Protein AF-A0A4Q2QSE2-F1 (afdb_monomer_lite)

Secondary structure (DSSP, 8-state):
-HHHHHHHHTT-PPPHHHHHHHHHHTT--HHHHHHHHHHHHHHHHT-----S-GGGS-HHHHHHHHTT-

pLDDT: mean 95.32, std 2.18, range [84.5, 97.88]

Sequence (69 aa):
KGILKYLKELGVPATPADVAARGQQQGWSAGFTDKVAEWAEPVAAGERLVIKHPEFFSTYMREELRALV

Structure (mmCIF, N/CA/C/O backbone):
data_AF-A0A4Q2QSE2-F1
#
_entry.id   AF-A0A4Q2QSE2-F1
#
loop_
_atom_site.group_PDB
_atom_site.id
_atom_site.type_symbol
_atom_site.label_atom_id
_atom_site.label_alt_id
_atom_site.label_comp_id
_atom_site.label_asym_id
_atom_site.label_entity_id
_atom_site.label_seq_id
_atom_site.pdbx_PDB_ins_code
_atom_site.Cartn_x
_atom_site.Cartn_y
_atom_site.Cartn_z
_atom_site.occupancy
_atom_site.B_iso_or_equiv
_atom_site.auth_seq_id
_atom_site.auth_comp_id
_atom_site.auth_asym_id
_atom_site.auth_atom_id
_atom_site.pdbx_PDB_model_num
ATOM 1 N N . LYS A 1 1 ? 2.423 4.887 -1.966 1.00 94.12 1 LYS A N 1
ATOM 2 C CA . LYS A 1 1 ? 1.451 5.397 -2.969 1.00 94.12 1 LYS A CA 1
ATOM 3 C C . LYS A 1 1 ? 1.336 4.493 -4.199 1.00 94.12 1 LYS A C 1
ATOM 5 O O . LYS A 1 1 ? 0.267 3.938 -4.385 1.00 94.12 1 LYS A O 1
ATOM 10 N N . GLY A 1 2 ? 2.400 4.303 -4.997 1.00 95.44 2 GLY A N 1
ATOM 11 C CA . GLY A 1 2 ? 2.357 3.442 -6.197 1.00 95.44 2 GLY A CA 1
ATOM 12 C C . GLY A 1 2 ? 1.890 2.010 -5.914 1.00 95.44 2 GLY A C 1
ATOM 13 O O . GLY A 1 2 ? 0.940 1.557 -6.539 1.00 95.44 2 GLY A O 1
ATOM 14 N N . ILE A 1 3 ? 2.465 1.376 -4.886 1.00 96.00 3 ILE A N 1
ATOM 15 C CA . ILE A 1 3 ? 2.063 0.040 -4.413 1.00 96.00 3 ILE A CA 1
ATOM 16 C C . ILE A 1 3 ? 0.561 -0.028 -4.091 1.00 96.00 3 ILE A C 1
ATOM 18 O O . ILE A 1 3 ? -0.127 -0.884 -4.624 1.00 96.00 3 ILE A O 1
ATOM 22 N N . LEU A 1 4 ? 0.032 0.902 -3.283 1.00 96.31 4 LEU A N 1
ATOM 23 C CA . LEU A 1 4 ? -1.393 0.927 -2.907 1.00 96.31 4 LEU A CA 1
ATOM 24 C C . LEU A 1 4 ? -2.309 1.000 -4.136 1.00 96.31 4 LEU A C 1
ATOM 26 O O . LEU A 1 4 ? -3.290 0.268 -4.228 1.00 96.31 4 LEU A O 1
ATOM 30 N N . LYS A 1 5 ? -1.964 1.868 -5.097 1.00 95.62 5 LYS A N 1
ATOM 31 C CA . LYS A 1 5 ? -2.712 2.011 -6.351 1.00 95.62 5 LYS A CA 1
ATOM 32 C C . LYS A 1 5 ? -2.699 0.711 -7.156 1.00 95.62 5 LYS A C 1
ATOM 34 O O . LYS A 1 5 ? -3.738 0.303 -7.658 1.00 95.62 5 LYS A O 1
ATOM 39 N N . TYR A 1 6 ? -1.542 0.063 -7.248 1.00 95.75 6 TYR A N 1
ATOM 40 C CA . TYR A 1 6 ? -1.380 -1.165 -8.019 1.00 95.75 6 TYR A CA 1
ATOM 41 C C . TYR A 1 6 ? -2.091 -2.361 -7.385 1.00 95.75 6 TYR A C 1
ATOM 43 O O . TYR A 1 6 ? -2.773 -3.097 -8.080 1.00 95.75 6 TYR A O 1
ATOM 51 N N . LEU A 1 7 ? -2.028 -2.505 -6.060 1.00 95.06 7 LEU A N 1
ATOM 52 C CA . LEU A 1 7 ? -2.778 -3.533 -5.334 1.00 95.06 7 LEU A CA 1
ATOM 53 C C . LEU A 1 7 ? -4.288 -3.431 -5.595 1.00 95.06 7 LEU 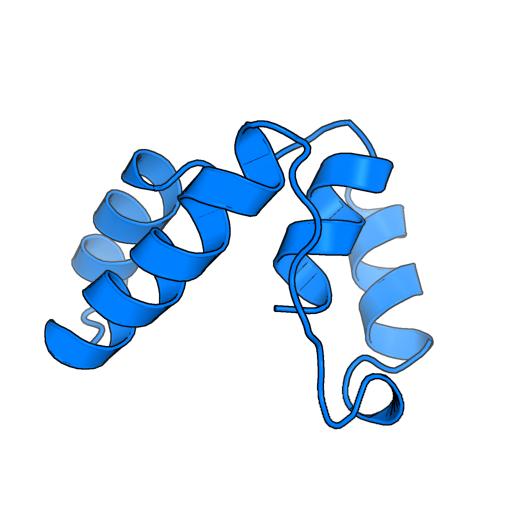A C 1
ATOM 55 O O . LEU A 1 7 ? -4.947 -4.436 -5.846 1.00 95.06 7 LEU A O 1
ATOM 59 N N . LYS A 1 8 ? -4.829 -2.209 -5.647 1.00 94.62 8 LYS A N 1
ATOM 60 C CA . LYS A 1 8 ? -6.211 -1.994 -6.085 1.00 94.62 8 LYS A CA 1
ATOM 61 C C . LYS A 1 8 ? -6.450 -2.395 -7.545 1.00 94.62 8 LYS A C 1
ATOM 63 O O . LYS A 1 8 ? -7.479 -2.997 -7.829 1.00 94.62 8 LYS A O 1
ATOM 68 N N . GLU A 1 9 ? -5.550 -2.043 -8.464 1.00 94.19 9 GLU A N 1
ATOM 69 C CA . GLU A 1 9 ? -5.649 -2.440 -9.881 1.00 94.19 9 GLU A CA 1
ATOM 70 C C . GLU A 1 9 ? -5.642 -3.969 -10.049 1.00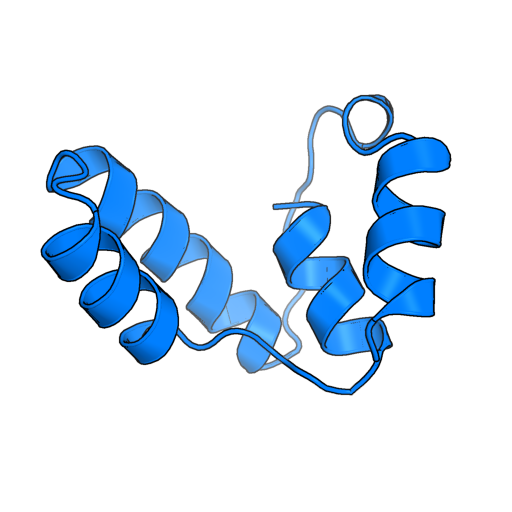 94.19 9 GLU A C 1
ATOM 72 O O . GLU A 1 9 ? -6.300 -4.483 -10.949 1.00 94.19 9 GLU A O 1
ATOM 77 N N . LEU A 1 10 ? -4.969 -4.688 -9.146 1.00 94.75 10 LEU A N 1
ATOM 78 C CA . LEU A 1 10 ? -4.986 -6.150 -9.060 1.00 94.75 10 LEU A CA 1
ATOM 79 C C . LEU A 1 10 ? -6.238 -6.719 -8.361 1.00 94.75 10 LEU A C 1
ATOM 81 O O . LEU A 1 10 ? -6.379 -7.932 -8.263 1.00 94.75 10 LEU A O 1
ATOM 85 N N . GLY A 1 11 ? -7.152 -5.875 -7.875 1.00 94.31 11 GLY A N 1
ATOM 86 C CA . GLY A 1 11 ? -8.378 -6.300 -7.192 1.00 94.31 11 GLY A CA 1
ATOM 87 C C . GLY A 1 11 ? -8.229 -6.560 -5.689 1.00 94.31 11 GLY A C 1
ATOM 88 O O . GLY A 1 11 ? -9.197 -6.979 -5.059 1.00 94.31 11 GLY A O 1
ATOM 89 N N . VAL A 1 12 ? -7.066 -6.269 -5.094 1.00 95.00 12 VAL A N 1
ATOM 90 C CA . VAL A 1 12 ? -6.775 -6.489 -3.666 1.00 95.00 12 VAL A CA 1
ATOM 91 C C . VAL A 1 12 ? -6.441 -5.153 -2.985 1.00 95.00 12 VAL A C 1
ATOM 93 O O . VAL A 1 12 ? -5.285 -4.889 -2.652 1.00 95.00 12 VAL A O 1
ATOM 96 N N . PRO A 1 13 ? -7.409 -4.232 -2.822 1.00 94.81 13 PRO A N 1
ATOM 97 C CA . PRO A 1 13 ? -7.131 -2.920 -2.250 1.00 94.81 13 PRO A CA 1
ATOM 98 C C . PRO A 1 13 ? -6.708 -3.040 -0.781 1.00 94.81 13 PRO A C 1
ATOM 100 O O . PRO A 1 13 ? -7.426 -3.612 0.032 1.00 94.81 13 PRO A O 1
ATOM 103 N N . ALA A 1 14 ? -5.573 -2.438 -0.427 1.00 95.81 14 ALA A N 1
ATOM 104 C CA . ALA A 1 14 ? -5.193 -2.272 0.971 1.00 95.81 14 ALA A CA 1
ATOM 105 C C . ALA A 1 14 ? -6.052 -1.172 1.611 1.00 95.81 14 ALA A C 1
ATOM 107 O O . ALA A 1 14 ? -6.068 -0.038 1.124 1.00 95.81 14 ALA A O 1
ATOM 108 N N . THR A 1 15 ? -6.751 -1.500 2.695 1.00 96.69 15 THR A N 1
ATOM 109 C CA . THR A 1 15 ? -7.587 -0.551 3.437 1.00 96.69 15 THR A CA 1
ATOM 110 C C . THR A 1 15 ? -6.775 0.197 4.505 1.00 96.69 15 THR A C 1
ATOM 112 O O . THR A 1 15 ? -5.715 -0.276 4.930 1.00 96.69 15 THR A O 1
ATOM 115 N N . PRO A 1 16 ? -7.257 1.352 5.001 1.00 96.81 16 PRO A N 1
ATOM 116 C CA . PRO A 1 16 ? -6.6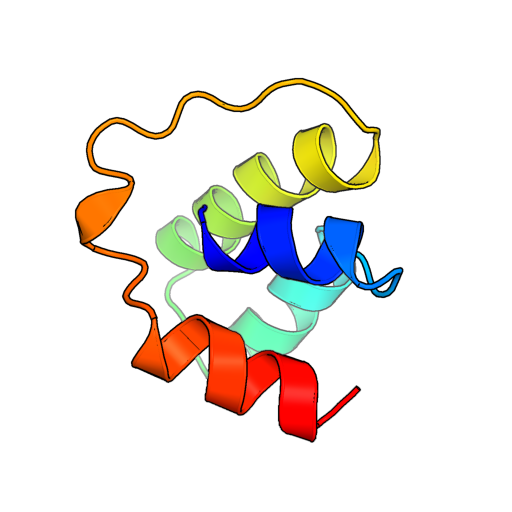46 2.025 6.150 1.00 96.81 16 PRO A CA 1
ATOM 117 C C . PRO A 1 16 ? -6.509 1.119 7.383 1.00 96.81 16 PRO A C 1
ATOM 119 O O . PRO A 1 16 ? -5.508 1.195 8.092 1.00 96.81 16 PRO A O 1
ATOM 122 N N . ALA A 1 17 ? -7.479 0.224 7.606 1.00 96.88 17 ALA A N 1
ATOM 123 C CA . ALA A 1 17 ? -7.444 -0.738 8.703 1.00 96.88 17 ALA A CA 1
ATOM 124 C C . ALA A 1 17 ? -6.312 -1.764 8.532 1.00 96.88 17 ALA A C 1
ATOM 126 O O . ALA A 1 17 ? -5.595 -2.038 9.495 1.00 96.88 17 ALA A O 1
ATOM 127 N N . ASP A 1 18 ? -6.089 -2.262 7.310 1.00 96.69 18 ASP A N 1
ATOM 128 C CA . ASP A 1 18 ? -4.976 -3.177 7.013 1.00 96.69 18 ASP A CA 1
ATOM 129 C C . ASP A 1 18 ? -3.624 -2.505 7.272 1.00 96.69 18 ASP A C 1
ATOM 131 O O . ASP A 1 18 ? -2.716 -3.105 7.851 1.00 96.69 18 ASP A O 1
ATOM 135 N N . VAL A 1 19 ? -3.496 -1.233 6.877 1.00 97.06 19 VAL A N 1
ATOM 136 C CA . VAL A 1 19 ? -2.290 -0.433 7.118 1.00 97.06 19 VAL A CA 1
ATOM 137 C C . VAL A 1 19 ? -2.058 -0.231 8.614 1.00 97.06 19 VAL A C 1
ATOM 139 O O . VAL A 1 19 ? -0.933 -0.423 9.074 1.00 97.06 19 VAL A O 1
ATOM 142 N N . ALA A 1 20 ? -3.097 0.115 9.377 1.00 96.81 20 ALA A N 1
ATOM 143 C CA . ALA A 1 20 ? -2.996 0.315 10.820 1.00 96.81 20 ALA A CA 1
ATOM 144 C C . ALA A 1 20 ? -2.598 -0.977 11.549 1.00 96.81 20 ALA A C 1
ATOM 146 O O . ALA A 1 20 ? -1.639 -0.981 12.324 1.00 96.81 20 ALA A O 1
ATOM 147 N N . ALA A 1 21 ? -3.270 -2.091 11.240 1.00 97.38 21 ALA A N 1
ATOM 148 C CA . ALA A 1 21 ? -2.966 -3.398 11.815 1.00 97.38 21 ALA A CA 1
ATOM 149 C C . ALA A 1 21 ? -1.525 -3.827 11.500 1.00 97.38 21 ALA A C 1
ATOM 151 O O . ALA A 1 21 ? -0.789 -4.272 12.385 1.00 97.38 21 ALA A O 1
ATOM 152 N N . ARG A 1 22 ? -1.085 -3.634 10.249 1.00 96.19 22 ARG A N 1
ATOM 153 C CA . ARG A 1 22 ? 0.283 -3.956 9.831 1.00 96.19 22 ARG A CA 1
ATOM 154 C C . ARG A 1 22 ? 1.318 -3.047 10.486 1.00 96.19 22 ARG A C 1
ATOM 156 O O . ARG A 1 22 ? 2.365 -3.542 10.899 1.00 96.19 22 ARG A O 1
ATOM 163 N N . GLY A 1 23 ? 1.033 -1.752 10.589 1.00 96.69 23 GLY A N 1
ATOM 164 C CA . GLY A 1 23 ? 1.903 -0.776 11.238 1.00 96.69 23 GLY A CA 1
ATOM 165 C C . GLY A 1 23 ? 2.124 -1.104 12.710 1.00 96.69 23 GLY A C 1
ATOM 166 O O . GLY A 1 23 ? 3.267 -1.125 13.163 1.00 96.69 23 GLY A O 1
ATOM 167 N N . GLN A 1 24 ? 1.061 -1.475 13.428 1.00 95.56 24 GLN A N 1
ATOM 168 C CA . GLN A 1 24 ? 1.159 -1.946 14.809 1.00 95.56 24 GLN A CA 1
ATOM 169 C C . GLN A 1 24 ? 1.961 -3.250 14.911 1.00 95.56 24 GLN A C 1
ATOM 171 O O . GLN A 1 24 ? 2.857 -3.352 15.746 1.00 95.56 24 GLN A O 1
ATOM 176 N N . GLN A 1 25 ? 1.680 -4.232 14.046 1.00 97.06 25 GLN A N 1
ATOM 177 C CA . GLN A 1 25 ? 2.378 -5.522 14.039 1.00 97.06 25 GLN A CA 1
ATOM 178 C C . GLN A 1 25 ? 3.888 -5.369 13.803 1.00 97.06 25 GLN A C 1
ATOM 180 O O . GLN A 1 25 ? 4.681 -6.091 14.399 1.00 97.06 25 GLN A O 1
ATOM 185 N N . GLN A 1 26 ? 4.278 -4.451 12.918 1.00 96.56 26 GLN A N 1
ATOM 186 C CA . GLN A 1 26 ? 5.665 -4.259 12.489 1.00 96.56 26 GLN A CA 1
ATOM 187 C C . GLN A 1 26 ? 6.389 -3.140 13.251 1.00 96.56 26 GLN A C 1
ATOM 189 O O . GLN A 1 26 ? 7.526 -2.811 12.912 1.00 96.56 26 GLN A O 1
ATOM 194 N N . GLY A 1 27 ? 5.745 -2.531 14.251 1.00 96.88 27 GLY A N 1
ATOM 195 C CA . GLY 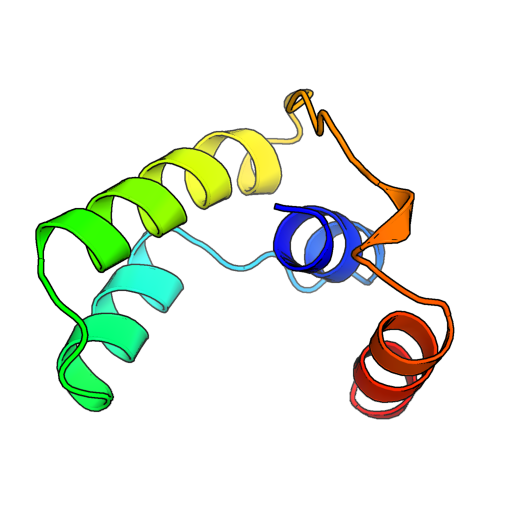A 1 27 ? 6.339 -1.460 15.054 1.00 96.88 27 GLY A CA 1
ATOM 196 C C . GLY A 1 27 ? 6.670 -0.197 14.254 1.00 96.88 27 GLY A C 1
ATOM 197 O O . GLY A 1 27 ? 7.677 0.458 14.519 1.00 96.88 27 GLY A O 1
ATOM 198 N N . TRP A 1 28 ? 5.862 0.143 13.247 1.00 97.88 28 TRP A N 1
ATOM 199 C CA . TRP A 1 28 ? 6.021 1.393 12.502 1.00 97.88 28 TRP A CA 1
ATOM 200 C C . TRP A 1 28 ? 5.771 2.602 13.405 1.00 97.88 28 TRP A C 1
ATOM 202 O O . TRP A 1 28 ? 5.018 2.537 14.377 1.00 97.88 28 TRP A O 1
ATOM 212 N N . SER A 1 29 ? 6.362 3.749 13.062 1.00 97.56 29 SER A N 1
ATOM 213 C CA . SER A 1 29 ? 6.026 4.988 13.760 1.00 97.56 29 SER A CA 1
ATOM 214 C C . SER A 1 29 ? 4.570 5.378 13.484 1.00 97.56 29 SER A C 1
ATOM 216 O O . SER A 1 29 ? 4.065 5.185 12.373 1.00 97.56 29 SER A O 1
ATOM 218 N N . ALA A 1 30 ? 3.898 5.952 14.487 1.00 95.06 30 ALA A N 1
ATOM 219 C CA . ALA A 1 30 ? 2.500 6.373 14.364 1.00 95.06 30 ALA A CA 1
ATOM 220 C C . ALA A 1 30 ? 2.309 7.326 13.172 1.00 95.06 30 ALA A C 1
ATOM 222 O O . ALA A 1 30 ? 1.553 7.025 12.257 1.00 95.06 30 ALA A O 1
ATOM 223 N N . GLY A 1 31 ? 3.126 8.383 13.085 1.00 97.56 31 GLY A N 1
ATOM 224 C CA . GLY A 1 31 ? 3.033 9.352 11.989 1.00 97.56 31 GLY A CA 1
ATOM 225 C C . GLY A 1 31 ? 3.327 8.777 10.595 1.00 97.56 31 GLY A C 1
ATOM 226 O O . GLY A 1 31 ? 2.836 9.311 9.602 1.00 97.56 31 GLY A O 1
ATOM 227 N N . PHE A 1 32 ? 4.108 7.695 10.485 1.00 97.44 32 PHE A N 1
ATOM 228 C CA . PHE A 1 32 ? 4.263 6.991 9.209 1.00 97.44 32 PHE A CA 1
ATOM 229 C C . PHE A 1 32 ? 3.019 6.161 8.885 1.00 97.44 32 PHE A C 1
ATOM 231 O O . PHE A 1 32 ? 2.507 6.250 7.770 1.00 97.44 32 PHE A O 1
ATOM 238 N N . THR A 1 33 ? 2.522 5.395 9.857 1.00 97.62 33 THR A N 1
ATOM 239 C CA . THR A 1 33 ? 1.323 4.558 9.716 1.00 97.62 33 THR A CA 1
ATOM 240 C C . THR A 1 33 ? 0.109 5.393 9.317 1.00 97.62 33 THR A C 1
ATOM 242 O O . THR A 1 33 ? -0.522 5.087 8.306 1.00 97.62 33 THR A O 1
ATOM 245 N N . ASP A 1 34 ? -0.144 6.497 10.023 1.00 97.38 34 ASP A N 1
ATOM 246 C CA . ASP A 1 34 ? -1.260 7.410 9.759 1.00 97.38 34 ASP A CA 1
ATOM 247 C C . ASP A 1 34 ? -1.200 7.958 8.333 1.00 97.38 34 ASP A C 1
ATOM 249 O O . ASP A 1 34 ? -2.186 7.956 7.602 1.00 97.38 34 ASP A O 1
ATOM 253 N N . LYS A 1 35 ? -0.005 8.346 7.883 1.00 97.50 35 LYS A N 1
ATOM 254 C CA . LYS A 1 35 ? 0.200 8.902 6.544 1.00 97.50 35 LYS A CA 1
ATOM 255 C C . LYS A 1 35 ? -0.009 7.876 5.432 1.00 97.50 35 LYS A C 1
ATOM 257 O O . LYS A 1 35 ? -0.475 8.221 4.348 1.00 97.50 35 LYS A O 1
ATOM 262 N N . VAL A 1 36 ? 0.364 6.617 5.661 1.00 97.06 36 VAL A N 1
ATOM 263 C CA . VAL A 1 36 ? 0.098 5.543 4.694 1.00 97.06 36 VAL A CA 1
ATOM 264 C C . VAL A 1 36 ? -1.393 5.197 4.683 1.00 97.06 36 VAL A C 1
ATOM 266 O O . VAL A 1 36 ? -1.935 4.977 3.599 1.00 97.06 36 VAL A O 1
ATOM 269 N N . ALA A 1 37 ? -2.056 5.207 5.843 1.00 97.12 37 ALA A N 1
ATOM 270 C CA . ALA A 1 37 ? -3.493 4.974 5.971 1.00 97.12 37 ALA A CA 1
ATOM 271 C C . ALA A 1 37 ? -4.310 6.078 5.275 1.00 97.12 37 ALA A C 1
ATOM 273 O O . ALA A 1 37 ? -5.207 5.766 4.493 1.00 97.12 37 ALA A O 1
ATOM 274 N N . GLU A 1 38 ? -3.913 7.344 5.437 1.00 96.81 38 GLU A N 1
ATOM 275 C CA . GLU A 1 38 ? -4.479 8.509 4.736 1.00 96.81 38 GLU A CA 1
ATOM 276 C C . GLU A 1 38 ? -4.395 8.359 3.208 1.00 96.81 38 GLU A C 1
ATOM 278 O O . GLU A 1 38 ? -5.280 8.786 2.477 1.00 96.81 38 GLU A O 1
ATOM 283 N N . TRP A 1 39 ? -3.340 7.728 2.677 1.00 97.25 39 TRP A N 1
ATOM 284 C CA . TRP A 1 39 ? -3.260 7.445 1.238 1.00 97.25 39 TRP A CA 1
ATOM 285 C C . TRP A 1 39 ? -4.072 6.224 0.814 1.00 97.25 39 TRP A C 1
ATOM 287 O O . TRP A 1 39 ? -4.466 6.147 -0.350 1.00 97.25 39 TRP A O 1
ATOM 297 N N . ALA A 1 40 ? -4.260 5.253 1.706 1.00 96.81 40 ALA A N 1
ATOM 298 C CA . ALA A 1 40 ? -4.998 4.029 1.424 1.00 96.81 40 ALA A CA 1
ATOM 299 C C . ALA A 1 40 ? -6.500 4.298 1.275 1.00 96.81 40 ALA A C 1
ATOM 301 O O . ALA A 1 40 ? -7.126 3.711 0.400 1.00 96.81 40 ALA A O 1
ATOM 302 N N . GLU A 1 41 ? -7.053 5.227 2.057 1.00 95.75 41 GLU A N 1
ATOM 303 C CA . GLU A 1 41 ? -8.474 5.596 2.033 1.00 95.75 41 GLU A CA 1
ATOM 304 C C . GLU A 1 41 ? -8.982 6.031 0.639 1.00 95.75 41 GLU A C 1
ATOM 306 O O . GLU A 1 41 ? -9.815 5.316 0.069 1.00 95.75 41 GLU A O 1
ATOM 311 N N . PRO A 1 42 ? -8.458 7.104 0.007 1.00 95.75 42 PRO A N 1
ATOM 312 C CA . PRO A 1 42 ? -8.919 7.534 -1.313 1.00 95.75 42 PRO A CA 1
ATOM 313 C C . PRO A 1 42 ? -8.619 6.487 -2.390 1.00 95.75 42 PRO A C 1
ATOM 315 O O . PRO A 1 42 ? -9.405 6.288 -3.317 1.00 95.75 42 PRO A O 1
ATOM 318 N N . VAL A 1 43 ? -7.505 5.754 -2.268 1.00 95.56 43 VAL A N 1
ATOM 319 C CA . VAL A 1 43 ? -7.181 4.678 -3.211 1.00 95.56 43 VAL A CA 1
ATOM 320 C C . VAL A 1 43 ? -8.238 3.581 -3.136 1.00 95.56 43 VAL A C 1
ATOM 322 O O . VAL A 1 43 ? -8.812 3.242 -4.171 1.00 95.56 43 VAL A O 1
ATOM 325 N N . ALA A 1 44 ? -8.560 3.073 -1.946 1.00 93.44 44 ALA A N 1
ATOM 326 C CA . ALA A 1 44 ? -9.586 2.053 -1.742 1.00 93.44 44 ALA A CA 1
ATOM 327 C C . ALA A 1 44 ? -10.957 2.518 -2.264 1.00 93.44 44 ALA A C 1
ATOM 329 O O . ALA A 1 44 ? -11.595 1.771 -3.010 1.00 93.44 44 ALA A O 1
ATOM 330 N N . ALA A 1 45 ? -11.331 3.781 -2.024 1.00 93.44 45 ALA A N 1
ATOM 331 C CA . ALA A 1 45 ? -12.553 4.407 -2.545 1.00 93.44 45 ALA A CA 1
ATOM 332 C C . ALA A 1 45 ? -12.572 4.588 -4.079 1.00 93.44 45 ALA A C 1
ATOM 334 O O . ALA A 1 45 ? -13.632 4.674 -4.688 1.00 93.44 45 ALA A O 1
ATOM 335 N N . GLY A 1 46 ? -11.411 4.566 -4.744 1.00 91.12 46 GLY A N 1
ATOM 336 C CA . GLY A 1 46 ? -11.307 4.714 -6.209 1.00 91.12 46 GLY A CA 1
ATOM 337 C C . GLY A 1 46 ? -11.088 6.137 -6.667 1.00 91.12 46 GLY A C 1
ATOM 338 O O . GLY A 1 46 ? -11.182 6.434 -7.856 1.00 91.12 46 GLY A O 1
ATOM 339 N N . GLU A 1 47 ? -10.734 6.995 -5.726 1.00 93.25 47 GLU A N 1
ATOM 340 C CA . GLU A 1 47 ? -10.348 8.358 -5.985 1.00 93.25 47 GLU A CA 1
ATOM 341 C C . GLU A 1 47 ? -8.929 8.429 -6.557 1.00 93.25 47 GLU A C 1
ATOM 343 O O . GLU A 1 47 ? -8.098 7.517 -6.450 1.00 93.25 47 GLU A O 1
ATOM 348 N N . ARG A 1 48 ? -8.643 9.553 -7.213 1.00 88.44 48 ARG A N 1
ATOM 349 C CA . ARG A 1 48 ? -7.333 9.802 -7.809 1.00 88.44 48 ARG A CA 1
ATOM 350 C C . ARG A 1 48 ? -6.369 10.318 -6.747 1.00 88.44 48 ARG A C 1
ATOM 352 O O . ARG A 1 48 ? -6.633 11.313 -6.087 1.00 88.44 48 ARG A O 1
ATOM 359 N N . LEU A 1 49 ? -5.193 9.702 -6.674 1.00 90.75 49 LEU A N 1
ATOM 360 C CA . LEU A 1 49 ? -4.102 10.121 -5.799 1.00 90.75 49 LEU A CA 1
ATOM 361 C C . LEU A 1 49 ? -2.911 10.625 -6.626 1.00 90.75 49 LEU A C 1
ATOM 363 O O . LEU A 1 49 ? -2.431 9.928 -7.521 1.00 90.75 49 LEU A O 1
ATOM 367 N N . VAL A 1 50 ? -2.385 11.809 -6.300 1.00 93.31 50 VAL A N 1
ATOM 368 C CA . VAL A 1 50 ? -1.191 12.356 -6.969 1.00 93.31 50 VAL A CA 1
ATOM 369 C C . VAL A 1 50 ? 0.072 11.631 -6.491 1.00 93.31 50 VAL A C 1
ATOM 371 O O . VAL A 1 50 ? 0.376 11.574 -5.290 1.00 93.31 50 VAL A O 1
ATOM 374 N N . ILE A 1 51 ? 0.836 11.109 -7.453 1.00 93.88 51 ILE A N 1
ATOM 375 C CA . ILE A 1 51 ? 2.140 10.468 -7.257 1.00 93.88 51 ILE A CA 1
ATOM 376 C C . ILE A 1 51 ? 3.182 11.327 -7.972 1.00 93.88 51 ILE A C 1
ATOM 378 O O . ILE A 1 51 ? 3.184 11.391 -9.194 1.00 93.88 51 ILE A O 1
ATOM 382 N N . LYS A 1 52 ? 4.043 12.003 -7.202 1.00 94.06 52 LYS A N 1
ATOM 383 C CA . LYS A 1 52 ? 5.040 12.943 -7.746 1.00 94.06 52 LYS A CA 1
ATOM 384 C C . LYS A 1 52 ? 6.120 12.254 -8.585 1.00 94.06 52 LYS A C 1
ATOM 386 O O . LYS A 1 52 ? 6.514 12.791 -9.607 1.00 94.06 52 LYS A O 1
ATOM 391 N N . HIS A 1 53 ? 6.553 11.076 -8.140 1.00 94.81 53 HIS A N 1
ATOM 392 C CA . HIS A 1 53 ? 7.643 10.302 -8.735 1.00 94.81 53 HIS A CA 1
ATOM 393 C C . HIS A 1 53 ? 7.186 8.853 -8.959 1.00 94.81 53 HIS A C 1
ATOM 395 O O . HIS A 1 53 ? 7.475 7.979 -8.132 1.00 94.81 53 HIS A O 1
ATOM 401 N N . PRO A 1 54 ? 6.352 8.589 -9.982 1.00 93.88 54 PRO A N 1
ATOM 402 C CA . PRO A 1 54 ? 5.857 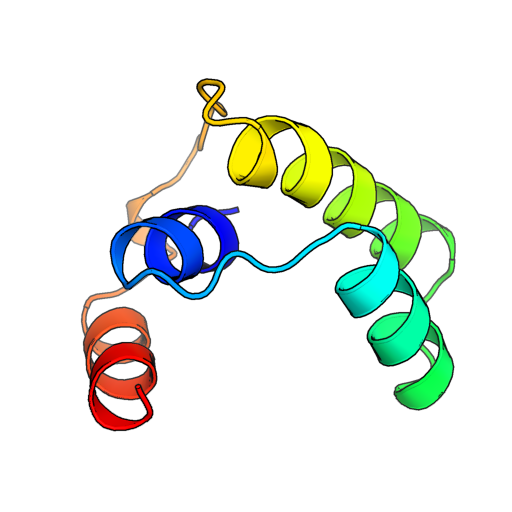7.242 -10.267 1.00 93.88 54 PRO A CA 1
ATOM 403 C C . PRO A 1 54 ? 6.972 6.247 -10.631 1.00 93.88 54 PRO A C 1
ATOM 405 O O . PRO A 1 54 ? 6.796 5.051 -10.410 1.00 93.88 54 PRO A O 1
ATOM 408 N N . GLU A 1 55 ? 8.113 6.725 -11.128 1.00 94.19 55 GLU A N 1
ATOM 409 C CA . GLU A 1 55 ? 9.300 5.950 -11.503 1.00 94.19 55 GLU A CA 1
ATOM 410 C C . GLU A 1 55 ? 9.937 5.190 -10.333 1.00 94.19 55 GLU A C 1
ATOM 412 O O . GLU A 1 55 ? 10.525 4.131 -10.542 1.00 94.19 55 GLU A O 1
ATOM 417 N N . PHE A 1 56 ? 9.761 5.660 -9.090 1.00 95.31 56 PHE A N 1
ATOM 418 C CA . PHE A 1 56 ? 10.231 4.925 -7.913 1.00 95.31 56 PHE A CA 1
ATOM 419 C C . PHE A 1 56 ? 9.471 3.621 -7.691 1.00 95.31 56 PHE A C 1
ATOM 421 O O . PHE A 1 56 ? 9.983 2.733 -7.019 1.00 95.31 56 PHE A O 1
ATOM 428 N N . PHE A 1 57 ? 8.269 3.472 -8.254 1.00 96.31 57 PHE A N 1
ATOM 429 C CA . PHE A 1 57 ? 7.567 2.196 -8.267 1.00 96.31 57 PHE A CA 1
ATOM 430 C C . PHE A 1 57 ? 7.917 1.417 -9.541 1.00 96.31 57 PHE A C 1
ATOM 432 O O . PHE A 1 57 ? 7.184 1.433 -10.539 1.00 96.31 57 PHE A O 1
ATOM 439 N N . SER A 1 58 ? 9.087 0.780 -9.474 1.00 96.25 58 SER A N 1
ATOM 440 C CA . SER A 1 58 ? 9.750 0.073 -10.566 1.00 96.25 58 SER A CA 1
ATOM 441 C C . SER A 1 58 ? 8.953 -1.116 -11.103 1.00 96.25 58 SER A C 1
ATOM 443 O O . SER A 1 58 ? 8.082 -1.674 -10.432 1.00 96.25 58 SER A O 1
ATOM 445 N N . THR A 1 59 ? 9.304 -1.545 -12.317 1.00 95.88 59 THR A N 1
ATOM 446 C CA . THR A 1 59 ? 8.758 -2.758 -12.938 1.00 95.88 59 THR A CA 1
ATOM 447 C C . THR A 1 59 ? 9.000 -3.991 -12.073 1.00 95.88 59 THR A C 1
ATOM 449 O O . THR A 1 59 ? 8.077 -4.766 -11.881 1.00 95.88 59 THR A O 1
ATOM 452 N N . TYR A 1 60 ? 10.188 -4.123 -11.471 1.00 96.25 60 TYR A N 1
ATOM 453 C CA . TYR A 1 60 ? 10.495 -5.232 -10.562 1.00 96.25 60 TYR A CA 1
ATOM 454 C C . TYR A 1 60 ? 9.468 -5.347 -9.427 1.00 96.25 60 TYR A C 1
ATOM 456 O O . TYR A 1 60 ? 8.876 -6.400 -9.242 1.00 96.25 60 TYR A O 1
ATOM 464 N N . MET A 1 61 ? 9.173 -4.246 -8.724 1.00 95.62 61 MET A N 1
ATOM 465 C CA . MET A 1 61 ? 8.186 -4.272 -7.637 1.00 95.62 61 MET A CA 1
ATOM 466 C C . MET A 1 61 ? 6.769 -4.603 -8.119 1.00 95.62 61 MET A C 1
ATOM 468 O O . MET A 1 61 ? 5.996 -5.188 -7.366 1.00 95.62 61 MET A O 1
ATOM 472 N N . ARG A 1 62 ? 6.404 -4.214 -9.348 1.00 95.56 62 ARG A N 1
ATOM 473 C CA . ARG A 1 62 ? 5.101 -4.563 -9.935 1.00 95.56 62 ARG A CA 1
ATOM 474 C C . ARG A 1 62 ? 5.008 -6.052 -10.222 1.00 95.56 62 ARG A C 1
ATOM 476 O O . ARG A 1 62 ? 4.035 -6.669 -9.810 1.00 95.56 62 ARG A O 1
ATOM 483 N N . GLU A 1 63 ? 6.008 -6.610 -10.894 1.00 96.38 63 GLU A N 1
ATOM 484 C CA . GLU A 1 63 ? 6.020 -8.031 -11.248 1.00 96.38 63 GLU A CA 1
ATOM 485 C C . GLU A 1 63 ? 6.053 -8.916 -9.996 1.00 96.38 63 GLU A C 1
ATOM 487 O O . GLU A 1 63 ? 5.267 -9.854 -9.904 1.00 96.38 63 GLU A O 1
ATOM 492 N N . GLU A 1 64 ? 6.854 -8.559 -8.986 1.00 96.00 64 GLU A N 1
ATOM 493 C CA . GLU A 1 64 ? 6.883 -9.267 -7.698 1.00 96.00 64 GLU A CA 1
ATOM 494 C C . GLU A 1 64 ? 5.514 -9.265 -7.004 1.00 96.00 64 GLU A C 1
ATOM 496 O O . GLU A 1 64 ? 5.055 -10.297 -6.527 1.00 96.00 64 GLU A O 1
ATOM 501 N N . LEU A 1 65 ? 4.820 -8.120 -6.969 1.00 94.50 65 LEU A N 1
ATOM 502 C CA . LEU A 1 65 ? 3.479 -8.047 -6.380 1.00 94.50 65 LEU A CA 1
ATOM 503 C C . LEU A 1 65 ? 2.455 -8.841 -7.192 1.00 94.50 65 LEU A C 1
ATOM 505 O O . LEU A 1 65 ? 1.617 -9.521 -6.611 1.00 94.50 65 LEU A O 1
ATOM 509 N N . ARG A 1 66 ? 2.518 -8.764 -8.523 1.00 93.75 66 ARG A N 1
ATOM 510 C CA . ARG A 1 66 ? 1.599 -9.475 -9.414 1.00 93.75 66 ARG A CA 1
ATOM 511 C C . ARG A 1 66 ? 1.765 -10.988 -9.329 1.00 93.75 66 ARG A C 1
ATOM 513 O O . ARG A 1 66 ? 0.780 -11.696 -9.448 1.00 93.75 66 ARG A O 1
ATOM 520 N N . ALA A 1 67 ? 2.984 -11.483 -9.136 1.00 94.94 67 ALA A N 1
ATOM 521 C CA . ALA A 1 67 ? 3.248 -12.914 -9.013 1.00 94.94 67 ALA A CA 1
ATOM 522 C C . ALA A 1 67 ? 2.642 -13.539 -7.740 1.00 94.94 67 ALA A C 1
ATOM 524 O O . ALA A 1 67 ? 2.527 -14.760 -7.657 1.00 94.94 67 ALA A O 1
ATOM 525 N N . LEU A 1 68 ? 2.280 -12.715 -6.751 1.00 92.06 68 LEU A N 1
ATOM 526 C CA . LEU A 1 68 ? 1.757 -13.140 -5.450 1.00 92.06 68 LEU A CA 1
ATOM 527 C C . LEU A 1 68 ? 0.231 -12.989 -5.316 1.00 92.06 68 LEU A C 1
ATOM 529 O O . LEU A 1 68 ? -0.303 -13.305 -4.252 1.00 92.06 68 LEU A O 1
ATOM 533 N N . VAL A 1 69 ? -0.450 -12.491 -6.353 1.00 84.50 69 VAL A N 1
ATOM 534 C CA . VAL A 1 69 ? -1.906 -12.258 -6.396 1.00 84.50 69 VAL A CA 1
ATOM 535 C C . VAL A 1 69 ? -2.535 -13.147 -7.457 1.00 84.50 69 VAL A C 1
ATOM 537 O O . VAL A 1 69 ? -3.529 -13.825 -7.118 1.00 84.50 69 VAL A O 1
#

Radius of gyration: 12.05 Å; chains: 1; bounding box: 23×26×28 Å

Foldseek 3Di:
DLVQLLCVVVVRHQALVNLLVVCVVVVHDPVVSVVVNVVSHCSVVVHDDDDPCNVVCDPVVNVVVNVVD

=== Feature glossary ===
The record interleaves many kinds of information about one protein. Here is each kind framed as the question it answers.

Q: Are the domains correctly placed relative to each other?
A: Predicted aligned error is AlphaFold's pairwise confidence. Unlike pLDDT (per-residue), PAE is per-residue-pair and captures whether two parts of the structure are correctly placed relative to each other. Units are ångströms of expected positional error.

Q: Which residues are in helices, strands, or loops?
A: Eight-state secondary structure (DSSP): H is the canonical α-helix, G the tighter 3₁₀-helix, I the wider π-helix; E/B are β-structure, T and S are turns and bends, and '-' is everything else. DSSP derives these from the pattern of main-chain N–H···O=C hydrogen bonds, not from the sequence.

Q: What if only a Cα trace is available?
A: P-SEA three-state annotation labels each residue as helix, strand, or coil based purely on the geometry of the Cα trace. It serves as a fallback when the full backbone (and thus DSSP) is unavailable.

Q: What are the backbone torsion angles?
A: φ (phi) and ψ (psi) are the two rotatable backbone dihedrals per residue: φ is the C(i-1)–N–Cα–C torsion, ψ is the N–Cα–C–N(i+1) torsion, both in degrees on (−180°, 180°]. α-helical residues cluster near (−60°, −45°); β-strand residues near (−120°, +130°). A Ramachandran plot is simply a scatter of (φ, ψ) for every residue.

Q: What known structures does this most resemble?
A: Structural nearest neighbors (via Foldseek easy-search vs the PDB). Reported per hit: target PDB id, E-value, and alignment TM-score. A TM-score above ~0.5 is the conventional threshold for 'same fold'.

Q: What family and function is it annotated with?
A: Database cross-references. InterPro integrates a dozen domain/family signature databases into unified entries with residue-range hits. GO terms attach function/process/location labels with evidence codes. CATH codes position the fold in a four-level structural taxonomy. Organism is the NCBI-taxonomy species name.

Q: Which residues are buried vs exposed?
A: Solvent accessibility: the surface area of each residue that a 1.4 Å water probe can touch, in Å². When only backbone atoms are present the absolute values are lower than full-atom SASA (side chains contribute most of the area) and are flagged as backbone-only.

Q: What do the diagnostic plots show?
A: Three diagnostic plots accompany the record. The Cα contact map visualizes the tertiary structure as a 2D adjacency matrix (8 Å cutoff, sequence-local contacts suppressed). The Ramachandran plot shows the distribution of backbone (φ, ψ) torsions, with points in the α and β basins reflecting secondary structure content. The PAE plot shows AlphaFold's inter-residue confidence as a color matrix.

Q: What is the amino-acid chain?
A: The amino-acid sequence is the protein's primary structure: the linear order of residues from the N-terminus to the C-terminus, written in one-letter code. Everything else here — the 3D coordinates, the secondary structure, the domain annotations — is ultimately a consequence of this string.

Q: What do the rendered images show?
A: The six renders are orthographic views along the three Cartesian axes in both directions. Representation (cartoon, sticks, or surface) and color scheme (sequence-rainbow or by-chain) vary across proteins so the training set covers all the common visualization conventions.

Q: Where is each backbone atom in 3D?
A: The mmCIF table is the protein's shape written out atom by atom. For each backbone N, Cα, C, and carbonyl O, it records an (x, y, z) coordinate triple in Å plus the residue type, chain letter, and residue number.

Q: How mobile is each atom in the crystal?
A: For experimental (PDB) structures, the B-factor (temperature factor) quantifies the positional spread of each atom in the crystal — a combination of thermal vibration and static disorder — in units of Å². High B-factors mark flexible loops or poorly resolved regions; low B-factors mark the rigid, well-ordered core.

Q: How big and how compact is the whole molecule?
A: Three whole-structure scalars: the radius of gyration (RMS distance of Cα from centroid, in Å), the count of Cα–Cα contacts (pairs closer than 8 Å and separated by more than four residues in sequence — i.e. tertiary, not local, contacts), and the bounding-box dimensions. Together they distinguish compact globular folds from extended fibres or disordered chains.
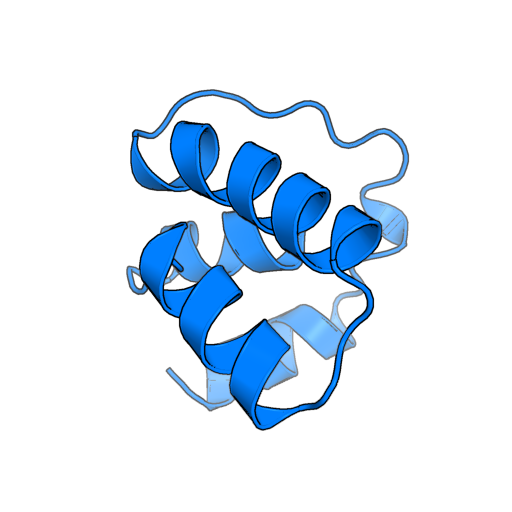
Q: What does the local fold look like, residue by residue?
A: A 3Di character summarizes, for each residue, the relative orientation of the Cα frame of its nearest spatial neighbor. Because it encodes fold topology rather than chemistry, 3Di alignments detect remote structural similarity that sequence alignment misses.

Q: How confident is the AlphaFold model at each residue?
A: For AlphaFold models, the B-factor field carries pLDDT — the model's own estimate of local accuracy on a 0–100 scale. Regions with pLDDT<50 should be treated as essentially unmodeled; they often correspond to intrinsically disordered segments.